Protein AF-A0AAE8ZX06-F1 (afdb_monomer_lite)

Organism: Caenorhabditis briggsae (NCBI:txid6238)

Structure (mmCIF, N/CA/C/O backbone):
data_AF-A0AAE8ZX06-F1
#
_entry.id   AF-A0AAE8ZX06-F1
#
loop_
_atom_site.group_PDB
_atom_site.id
_atom_site.type_symbol
_atom_site.label_atom_id
_atom_site.label_alt_id
_atom_site.label_comp_id
_atom_site.label_asym_id
_atom_site.label_entity_id
_atom_site.label_seq_id
_atom_site.pdbx_PDB_ins_code
_atom_site.Cartn_x
_atom_site.Cartn_y
_atom_site.Cartn_z
_atom_site.occupancy
_atom_site.B_iso_or_equiv
_atom_site.auth_seq_id
_atom_site.auth_comp_id
_atom_site.auth_asym_id
_atom_site.auth_atom_id
_atom_site.pdbx_PDB_model_num
ATOM 1 N N . MET A 1 1 ? -12.522 -28.640 5.180 1.00 50.16 1 MET A N 1
ATOM 2 C CA . MET A 1 1 ? -13.120 -27.436 4.571 1.00 50.16 1 MET A CA 1
ATOM 3 C C . MET A 1 1 ? -12.715 -26.267 5.453 1.00 50.16 1 MET A C 1
ATOM 5 O O . MET A 1 1 ? -12.864 -26.401 6.661 1.00 50.16 1 MET A O 1
ATOM 9 N N . ILE A 1 2 ? -12.097 -25.225 4.899 1.00 59.66 2 ILE A N 1
ATOM 10 C CA . ILE A 1 2 ? -11.660 -24.042 5.661 1.00 59.66 2 ILE A CA 1
ATOM 11 C C . ILE A 1 2 ? -12.839 -23.068 5.715 1.00 59.66 2 ILE A C 1
ATOM 13 O O . ILE A 1 2 ? -13.474 -22.847 4.685 1.00 59.66 2 ILE A O 1
ATOM 17 N N . ASP A 1 3 ? -13.146 -22.517 6.891 1.00 67.19 3 ASP A N 1
ATOM 18 C CA . ASP A 1 3 ? -14.087 -21.400 6.998 1.00 67.19 3 ASP A CA 1
ATOM 19 C C . ASP A 1 3 ? -13.376 -20.118 6.571 1.00 67.19 3 ASP A C 1
ATOM 21 O O . ASP A 1 3 ? -12.531 -19.576 7.285 1.00 67.19 3 ASP A O 1
ATOM 25 N N . VAL A 1 4 ? -13.711 -19.659 5.373 1.00 59.38 4 VAL A N 1
ATOM 26 C CA . VAL A 1 4 ? -13.120 -18.478 4.744 1.00 59.38 4 VAL A CA 1
ATOM 27 C C . VAL A 1 4 ? -13.353 -17.192 5.550 1.00 59.38 4 VAL A C 1
ATOM 29 O O . VAL A 1 4 ? -12.546 -16.278 5.445 1.00 59.38 4 VAL A O 1
ATOM 32 N N . ASN A 1 5 ? -14.363 -17.143 6.430 1.00 64.00 5 ASN A N 1
ATOM 33 C CA . ASN A 1 5 ? -14.626 -15.985 7.299 1.00 64.00 5 ASN A CA 1
ATOM 34 C C . ASN A 1 5 ? -13.604 -15.837 8.438 1.00 64.00 5 ASN A C 1
ATOM 36 O O . ASN A 1 5 ? -13.564 -14.813 9.116 1.00 64.00 5 ASN A O 1
ATOM 40 N N . THR A 1 6 ? -12.787 -16.866 8.678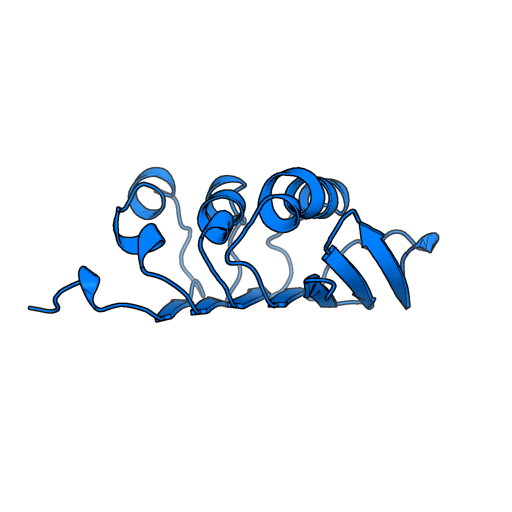 1.00 67.19 6 THR A N 1
ATOM 41 C CA . THR A 1 6 ? -11.720 -16.833 9.692 1.00 67.19 6 THR A CA 1
ATOM 42 C C . THR A 1 6 ? -10.387 -16.343 9.132 1.00 67.19 6 THR A C 1
ATOM 44 O O . THR A 1 6 ? -9.422 -16.184 9.881 1.00 67.19 6 THR A O 1
ATOM 47 N N . ILE A 1 7 ? -10.315 -16.094 7.821 1.00 73.56 7 ILE A N 1
ATOM 48 C CA . ILE A 1 7 ? -9.094 -15.648 7.160 1.00 73.56 7 ILE A CA 1
ATOM 49 C C . ILE A 1 7 ? -8.921 -14.151 7.420 1.00 73.56 7 ILE A C 1
ATOM 51 O O . ILE A 1 7 ? -9.625 -13.309 6.865 1.00 73.56 7 ILE A O 1
ATOM 55 N N . THR A 1 8 ? -7.956 -13.828 8.277 1.00 81.25 8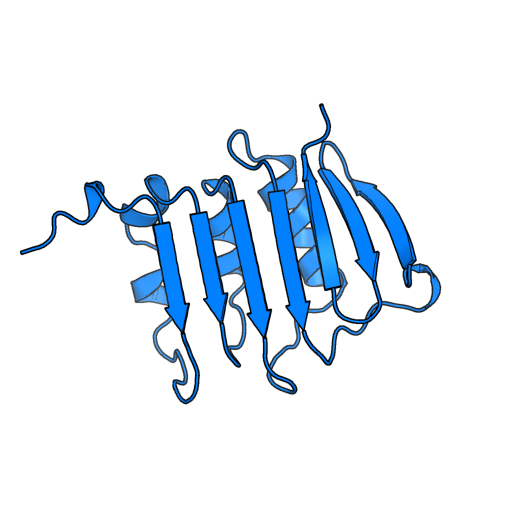 THR A N 1
ATOM 56 C CA . THR A 1 8 ? -7.544 -12.450 8.584 1.00 81.25 8 THR A CA 1
ATOM 57 C C . THR A 1 8 ? -6.269 -12.039 7.854 1.00 81.25 8 THR A C 1
ATOM 59 O O . THR A 1 8 ? -5.944 -10.854 7.808 1.00 81.25 8 THR A O 1
ATOM 62 N N . SER A 1 9 ? -5.549 -13.000 7.270 1.00 84.62 9 SER A N 1
ATOM 63 C CA . SER A 1 9 ? -4.332 -12.764 6.499 1.00 84.62 9 SER A CA 1
ATOM 64 C C . SER A 1 9 ? -4.408 -13.472 5.154 1.00 84.62 9 SER A C 1
ATOM 66 O O . SER A 1 9 ? -4.696 -14.669 5.097 1.00 84.62 9 SER A O 1
ATOM 68 N N . LEU A 1 10 ? -4.143 -12.730 4.080 1.00 84.44 10 LEU A N 1
ATOM 69 C CA . LEU A 1 10 ? -4.163 -13.221 2.709 1.00 84.44 10 LEU A CA 1
ATOM 70 C C . LEU A 1 10 ? -2.805 -12.965 2.060 1.00 84.44 10 LEU A C 1
ATOM 72 O O . LEU A 1 10 ? -2.333 -11.832 2.016 1.00 84.44 10 LEU A O 1
ATOM 76 N N . ARG A 1 11 ? -2.185 -14.024 1.535 1.00 85.44 11 ARG A N 1
ATOM 77 C CA . ARG A 1 11 ? -0.955 -13.941 0.745 1.00 85.44 11 ARG A CA 1
ATOM 78 C C . ARG A 1 11 ? -1.193 -14.550 -0.625 1.00 85.44 11 ARG A C 1
ATOM 80 O O . ARG A 1 11 ? -1.543 -15.724 -0.712 1.00 85.44 11 ARG A O 1
ATOM 87 N N . ILE A 1 12 ? -0.936 -13.773 -1.667 1.00 79.75 12 ILE A N 1
ATOM 88 C CA . ILE A 1 12 ? -1.034 -14.200 -3.058 1.00 79.75 12 ILE A CA 1
ATOM 89 C C . ILE A 1 12 ? 0.378 -14.174 -3.652 1.00 79.75 12 ILE A C 1
ATOM 91 O O . ILE A 1 12 ? 1.076 -13.167 -3.547 1.00 79.75 12 ILE A O 1
ATOM 95 N N . ASN A 1 13 ? 0.812 -15.307 -4.209 1.00 79.31 13 ASN A N 1
ATOM 96 C CA . ASN A 1 13 ? 2.019 -15.391 -5.027 1.00 79.31 13 ASN A CA 1
ATOM 97 C C . ASN A 1 13 ? 1.583 -15.621 -6.476 1.00 79.31 13 ASN A C 1
ATOM 99 O O . ASN A 1 13 ? 0.834 -16.561 -6.748 1.00 79.31 13 ASN A O 1
ATOM 103 N N . CYS A 1 14 ? 2.057 -14.762 -7.366 1.00 73.56 14 CYS A N 1
ATOM 104 C CA . CYS A 1 14 ? 1.679 -14.730 -8.763 1.00 73.56 14 CYS A CA 1
ATOM 105 C C . CYS A 1 14 ? 2.836 -15.047 -9.720 1.00 73.56 14 CYS A C 1
ATOM 107 O O . CYS A 1 14 ? 2.704 -14.854 -10.928 1.00 73.56 14 CYS A O 1
ATOM 109 N N . ASP A 1 15 ? 3.956 -15.556 -9.206 1.00 70.00 15 ASP A N 1
ATOM 110 C CA . ASP A 1 15 ? 5.081 -16.027 -10.008 1.00 70.00 15 ASP A CA 1
ATOM 111 C C . ASP A 1 15 ? 4.598 -17.063 -11.041 1.00 70.00 15 ASP A C 1
ATOM 113 O O . ASP A 1 15 ? 4.215 -18.186 -10.704 1.00 70.00 15 ASP A O 1
ATOM 117 N N . GLY A 1 16 ? 4.600 -16.679 -12.323 1.00 57.59 16 GLY A N 1
ATOM 118 C CA . GLY A 1 16 ? 4.203 -17.543 -13.440 1.00 57.59 16 GLY A CA 1
ATOM 119 C C . GLY A 1 16 ? 2.696 -17.641 -13.719 1.00 57.59 16 GLY A C 1
ATOM 120 O O . GLY A 1 16 ? 2.304 -18.476 -14.536 1.00 57.59 16 GLY A O 1
ATOM 121 N N . ALA A 1 17 ? 1.856 -16.811 -13.090 1.00 57.28 17 ALA A N 1
ATOM 122 C CA . ALA A 1 17 ? 0.414 -16.778 -13.330 1.00 57.28 17 ALA A CA 1
ATOM 123 C C . ALA A 1 17 ? -0.026 -15.434 -13.931 1.00 57.28 17 ALA A C 1
ATOM 125 O O . ALA A 1 17 ? 0.091 -14.390 -13.296 1.00 57.28 17 ALA A O 1
ATOM 126 N N . HIS A 1 18 ? -0.601 -15.466 -15.135 1.00 54.91 18 HIS A N 1
ATOM 127 C CA . HIS A 1 18 ? -1.398 -14.346 -15.629 1.00 54.91 18 HIS A CA 1
ATOM 128 C C . HIS A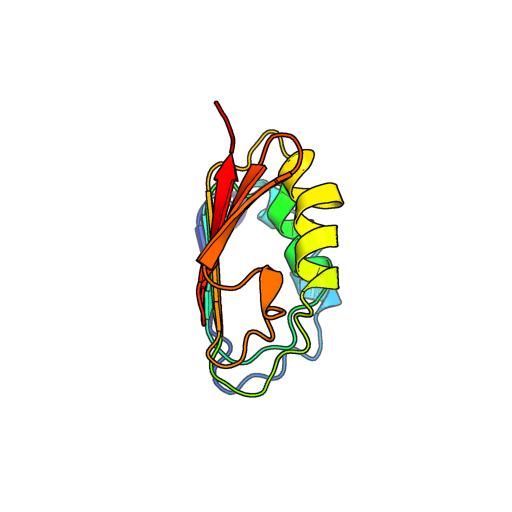 1 18 ? -2.768 -14.409 -14.943 1.00 54.91 18 HIS A C 1
ATOM 130 O O . HIS A 1 18 ? -3.547 -15.329 -15.207 1.00 54.91 18 HIS A O 1
ATOM 136 N N . LEU A 1 19 ? -3.053 -13.476 -14.031 1.00 55.31 19 LEU A N 1
ATOM 137 C CA . LEU A 1 19 ? -4.386 -13.320 -13.444 1.00 55.31 19 LEU A CA 1
ATOM 138 C C . LEU A 1 19 ? -5.331 -12.772 -14.526 1.00 55.31 19 LEU A C 1
ATOM 140 O O . LEU A 1 19 ? -5.598 -11.587 -14.580 1.00 55.31 19 LEU A O 1
ATOM 144 N N . HIS A 1 20 ? -5.797 -13.621 -15.441 1.00 49.88 20 HIS A N 1
ATOM 145 C CA . HIS A 1 20 ? -6.696 -13.199 -16.522 1.00 49.88 20 HIS A CA 1
ATOM 146 C C . HIS A 1 20 ? -8.168 -13.057 -16.086 1.00 49.88 20 HIS A C 1
ATOM 148 O O . HIS A 1 20 ? -8.957 -12.500 -16.840 1.00 49.88 20 HIS A O 1
ATOM 154 N N . ASP A 1 21 ? -8.529 -13.517 -14.880 1.00 50.91 21 ASP A N 1
ATOM 155 C CA . ASP A 1 21 ? -9.894 -13.471 -14.330 1.00 50.91 21 ASP A CA 1
ATOM 156 C C . ASP A 1 21 ? -9.933 -12.671 -13.010 1.00 50.91 21 ASP A C 1
ATOM 158 O O . ASP A 1 21 ? -10.190 -13.200 -11.926 1.00 50.91 21 ASP A O 1
ATOM 162 N N . GLU A 1 22 ? -9.630 -11.376 -13.094 1.00 52.34 22 GLU A N 1
ATOM 163 C CA . GLU A 1 22 ? -9.522 -10.460 -11.947 1.00 52.34 22 GLU A CA 1
ATOM 164 C C . GLU A 1 22 ? -10.872 -10.184 -11.265 1.00 52.34 22 GLU A C 1
ATOM 166 O O . GLU A 1 22 ? -10.939 -10.075 -10.041 1.00 52.34 22 GLU A O 1
ATOM 171 N N . GLU A 1 23 ? -11.973 -10.151 -12.025 1.00 49.97 23 GLU A N 1
ATOM 172 C CA . GLU A 1 23 ? -13.308 -9.820 -11.500 1.00 49.97 23 GLU A CA 1
ATOM 173 C C . GLU A 1 23 ? -13.813 -10.830 -10.451 1.00 49.97 23 GLU A C 1
ATOM 175 O O . GLU A 1 23 ? -14.535 -10.464 -9.526 1.00 49.97 23 GLU A O 1
ATOM 180 N N . GLN A 1 24 ? -13.406 -12.103 -10.532 1.00 51.78 24 GLN A N 1
ATOM 181 C CA . GLN A 1 24 ? -13.889 -13.136 -9.604 1.00 51.78 24 GLN A CA 1
ATOM 182 C C . GLN A 1 24 ? -13.191 -13.107 -8.241 1.00 51.78 24 GLN A C 1
ATOM 184 O O . GLN A 1 24 ? -13.724 -13.643 -7.268 1.00 51.78 24 GLN A O 1
ATOM 189 N N . PHE A 1 25 ? -12.000 -12.510 -8.157 1.00 57.38 25 PHE A N 1
ATOM 190 C CA . PHE A 1 25 ? -11.197 -12.527 -6.935 1.00 57.38 25 PHE A CA 1
ATOM 191 C C . PHE A 1 25 ? -11.493 -11.340 -6.010 1.00 57.38 25 PHE A C 1
ATOM 193 O O . PHE A 1 25 ? -11.147 -11.389 -4.830 1.00 57.38 25 PHE A O 1
ATOM 200 N N . LEU A 1 26 ? -12.114 -10.277 -6.528 1.00 56.75 26 LEU A N 1
ATOM 201 C CA . LEU A 1 26 ? -12.138 -8.954 -5.889 1.00 56.75 26 LEU A CA 1
ATOM 202 C C . LEU A 1 26 ? -13.481 -8.607 -5.234 1.00 56.75 26 LEU A C 1
ATOM 204 O O . LEU A 1 26 ? -13.485 -7.916 -4.220 1.00 56.75 26 LEU A O 1
ATOM 208 N N . ASP A 1 27 ? -14.585 -9.197 -5.697 1.00 58.78 27 ASP A N 1
ATOM 209 C CA . ASP A 1 27 ? -15.921 -9.041 -5.094 1.00 58.78 27 ASP A CA 1
ATOM 210 C C . ASP A 1 27 ? -16.265 -10.156 -4.088 1.00 58.78 27 ASP A C 1
ATOM 212 O O . ASP A 1 27 ? -17.426 -10.501 -3.850 1.00 58.78 27 ASP A O 1
ATOM 216 N N . LEU A 1 28 ? -15.243 -10.759 -3.480 1.00 66.62 28 LEU A N 1
ATOM 217 C CA . LEU A 1 28 ? -15.446 -11.781 -2.463 1.00 66.62 28 LEU A CA 1
ATOM 218 C C . LEU A 1 28 ? -15.696 -11.117 -1.098 1.00 66.62 28 LEU A C 1
ATOM 220 O O . LEU A 1 28 ? -14.850 -10.345 -0.643 1.00 66.62 28 LEU A O 1
ATOM 224 N N . PRO A 1 29 ? -16.773 -11.484 -0.369 1.00 67.06 29 PRO A N 1
ATOM 225 C CA . PRO A 1 29 ? -17.053 -10.976 0.985 1.00 67.06 29 PRO A CA 1
ATOM 226 C C . PRO A 1 29 ? -15.887 -11.149 1.972 1.00 67.06 29 PRO A C 1
ATOM 228 O O . PRO A 1 29 ? -15.804 -10.489 2.999 1.00 67.06 29 PRO A O 1
ATOM 231 N N . GLN A 1 30 ? -14.962 -12.047 1.649 1.00 71.00 30 GLN A N 1
ATOM 232 C CA . GLN A 1 30 ? -13.777 -12.380 2.431 1.00 71.00 30 GLN A CA 1
ATOM 233 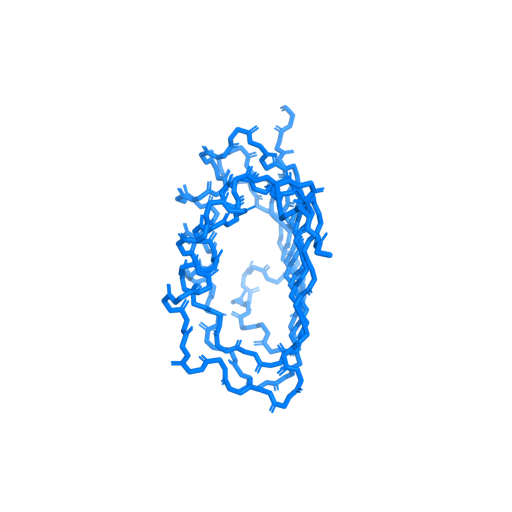C C . GLN A 1 30 ? -12.791 -11.207 2.531 1.00 71.00 30 GLN A C 1
ATOM 235 O O . GLN A 1 30 ? -12.057 -11.118 3.509 1.00 71.00 30 GLN A O 1
ATOM 240 N N . TRP A 1 31 ? -12.798 -10.267 1.579 1.00 72.88 31 TRP A N 1
ATOM 241 C CA . TRP A 1 31 ? -11.993 -9.045 1.678 1.00 72.88 31 TRP A CA 1
ATOM 242 C C . TRP A 1 31 ? -12.392 -8.157 2.859 1.00 72.88 31 TRP A C 1
ATOM 244 O O . TRP A 1 31 ? -11.563 -7.402 3.360 1.00 72.88 31 TRP A O 1
ATOM 254 N N . GLU A 1 32 ? -13.627 -8.272 3.360 1.00 73.31 32 GLU A N 1
ATOM 255 C CA . GLU A 1 32 ? -14.067 -7.536 4.549 1.00 73.31 32 GLU A CA 1
ATOM 256 C C . GLU A 1 32 ? -13.367 -8.011 5.833 1.00 73.31 32 GLU A C 1
ATOM 258 O O . GLU A 1 32 ? -13.239 -7.237 6.787 1.00 73.31 32 GLU A O 1
ATOM 263 N N . SER A 1 33 ? -12.900 -9.266 5.875 1.00 76.25 33 SER A N 1
ATOM 264 C CA . SER A 1 33 ? -12.234 -9.842 7.049 1.00 76.25 33 SER A CA 1
ATOM 265 C C . SER A 1 33 ? -10.709 -9.768 6.996 1.00 76.25 33 SER A C 1
ATOM 267 O O . SER A 1 33 ? -10.064 -9.900 8.042 1.00 76.25 33 SER A O 1
ATOM 269 N N . VAL A 1 34 ? -10.115 -9.550 5.818 1.00 83.50 34 VAL A N 1
ATOM 270 C CA . VAL A 1 34 ? -8.657 -9.469 5.658 1.00 83.50 34 VAL A CA 1
ATOM 271 C C . VAL A 1 34 ? -8.120 -8.207 6.333 1.00 83.50 34 VAL A C 1
ATOM 273 O O . VAL A 1 34 ? -8.553 -7.089 6.065 1.00 83.50 34 VAL A O 1
ATOM 276 N N . ARG A 1 35 ? -7.136 -8.391 7.215 1.00 86.06 35 ARG A N 1
ATOM 277 C CA . ARG A 1 35 ? -6.441 -7.320 7.942 1.00 86.06 35 ARG A CA 1
ATOM 278 C C . ARG A 1 35 ? -4.968 -7.201 7.568 1.00 86.06 35 ARG A C 1
ATOM 280 O O . ARG A 1 35 ? -4.443 -6.098 7.658 1.00 86.06 35 ARG A O 1
ATOM 287 N N . ASP A 1 36 ? -4.332 -8.294 7.146 1.00 87.94 36 ASP A N 1
ATOM 288 C CA . ASP A 1 36 ? -2.957 -8.328 6.621 1.00 87.94 36 ASP A CA 1
ATOM 289 C C . ASP A 1 36 ? -2.966 -8.911 5.201 1.00 87.94 36 ASP A C 1
ATOM 291 O O . ASP A 1 36 ? -3.312 -10.079 5.006 1.00 87.94 36 ASP A O 1
ATOM 295 N N . PHE A 1 37 ? -2.605 -8.099 4.213 1.00 88.62 37 PHE A N 1
ATOM 296 C CA . PHE A 1 37 ? -2.561 -8.486 2.808 1.00 88.62 37 PHE A CA 1
ATOM 297 C C . PHE A 1 37 ? -1.133 -8.500 2.266 1.00 88.62 37 PHE A C 1
ATOM 299 O O . PHE A 1 37 ? -0.366 -7.556 2.459 1.00 88.62 37 PHE A O 1
ATOM 306 N N . ARG A 1 38 ? -0.780 -9.546 1.514 1.00 88.19 38 ARG A N 1
ATOM 307 C CA . ARG A 1 38 ? 0.503 -9.633 0.813 1.00 88.19 38 ARG A CA 1
ATOM 308 C C . ARG A 1 38 ? 0.332 -10.080 -0.627 1.00 88.19 38 ARG A C 1
ATOM 310 O O . ARG A 1 38 ? -0.242 -11.140 -0.868 1.00 88.19 38 ARG A O 1
ATOM 317 N N . LEU A 1 39 ? 0.914 -9.331 -1.554 1.00 84.12 39 LEU A N 1
ATOM 318 C CA . LEU A 1 39 ? 1.017 -9.698 -2.964 1.00 84.12 39 LEU A CA 1
ATOM 319 C C . LEU A 1 39 ? 2.491 -9.818 -3.341 1.00 84.12 39 LEU A C 1
ATOM 321 O O . LEU A 1 39 ? 3.268 -8.935 -2.994 1.00 84.12 39 LEU A O 1
ATOM 325 N N . ILE A 1 40 ? 2.864 -10.914 -3.999 1.00 83.75 40 ILE A N 1
ATOM 326 C CA . ILE A 1 40 ? 4.237 -11.187 -4.435 1.00 83.75 40 ILE A CA 1
ATOM 327 C C . ILE A 1 40 ? 4.221 -11.647 -5.893 1.00 83.75 40 ILE A C 1
ATOM 329 O O . ILE A 1 40 ? 3.397 -12.495 -6.248 1.00 83.75 40 ILE A O 1
ATOM 333 N N . GLY A 1 41 ? 5.140 -11.125 -6.701 1.00 73.81 41 GLY A N 1
ATOM 334 C CA . GLY A 1 41 ? 5.364 -11.545 -8.086 1.00 73.81 41 GLY A CA 1
ATOM 335 C C . GLY A 1 41 ? 4.824 -10.554 -9.121 1.00 73.81 41 GLY A C 1
ATOM 336 O O . GLY A 1 41 ? 4.192 -9.548 -8.790 1.00 73.81 41 GLY A O 1
ATOM 337 N N . GLY A 1 42 ? 5.108 -10.824 -10.397 1.00 67.94 42 GLY A N 1
ATOM 338 C CA . GLY A 1 42 ? 4.811 -9.913 -11.508 1.00 67.94 42 GLY A CA 1
ATOM 339 C C . GLY A 1 42 ? 3.359 -9.980 -11.984 1.00 67.94 42 GLY A C 1
ATOM 340 O O . GLY A 1 42 ? 3.046 -10.763 -12.880 1.00 67.94 42 GLY A O 1
ATOM 341 N N . VAL A 1 43 ? 2.493 -9.119 -11.449 1.00 62.50 43 VAL A N 1
ATOM 342 C CA . VAL A 1 43 ? 1.088 -8.971 -11.882 1.00 62.50 43 VAL A CA 1
ATOM 343 C C . VAL A 1 43 ? 0.794 -7.524 -12.221 1.00 62.50 43 VAL A C 1
ATOM 345 O O . VAL A 1 43 ? 1.152 -6.635 -11.451 1.00 62.50 43 VAL A O 1
ATOM 348 N N . GLU A 1 44 ? 0.076 -7.295 -13.315 1.00 60.38 44 GLU A N 1
ATOM 349 C CA . GLU A 1 44 ? -0.591 -6.019 -13.555 1.00 60.38 44 GLU A CA 1
ATOM 350 C C . GLU A 1 44 ? -1.580 -5.761 -12.413 1.00 60.38 44 GLU A C 1
ATOM 352 O O . GLU A 1 44 ? -2.543 -6.496 -12.231 1.00 60.38 44 GLU A O 1
ATOM 357 N N . LEU A 1 45 ? -1.280 -4.799 -11.544 1.00 62.28 45 LEU A N 1
ATOM 358 C CA . LEU A 1 45 ? -2.025 -4.641 -10.301 1.00 62.28 45 LEU A CA 1
ATOM 359 C C . LEU A 1 45 ? -3.314 -3.876 -10.609 1.00 62.28 45 LEU A C 1
ATOM 361 O O . LEU A 1 45 ? -3.239 -2.677 -10.876 1.00 62.28 45 LEU A O 1
ATOM 365 N N . PRO A 1 46 ? -4.488 -4.525 -10.580 1.00 61.72 46 PRO A N 1
ATOM 366 C CA . PRO A 1 46 ? -5.714 -3.883 -11.017 1.00 61.72 46 PRO A CA 1
ATOM 367 C C . PRO A 1 46 ? -6.080 -2.800 -10.009 1.00 61.72 46 PRO A C 1
ATOM 369 O O . PRO A 1 46 ? -5.981 -3.026 -8.796 1.00 61.72 46 PRO A O 1
ATOM 372 N N . ASP A 1 47 ? -6.601 -1.664 -10.477 1.00 64.31 47 ASP A N 1
ATOM 373 C CA . ASP A 1 47 ? -7.160 -0.609 -9.613 1.00 64.31 47 ASP A CA 1
ATOM 374 C C . ASP A 1 47 ? -8.164 -1.181 -8.590 1.00 64.31 47 ASP A C 1
ATOM 376 O O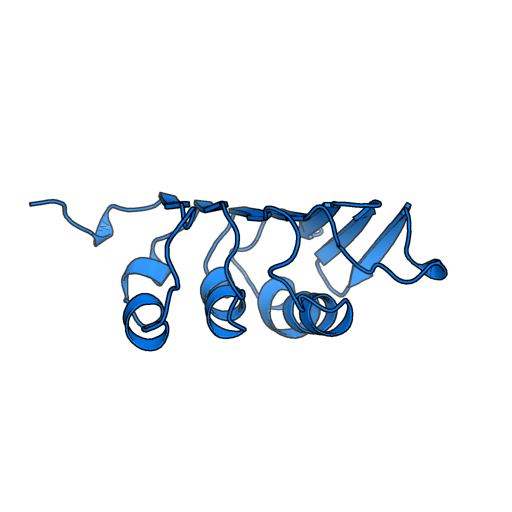 . ASP A 1 47 ? -8.330 -0.682 -7.476 1.00 64.31 47 ASP A O 1
ATOM 380 N N . HIS A 1 48 ? -8.811 -2.290 -8.945 1.00 63.41 48 HIS A N 1
ATOM 381 C CA . HIS A 1 48 ? -9.720 -3.046 -8.097 1.00 63.41 48 HIS A CA 1
ATOM 382 C C . HIS A 1 48 ? -9.040 -3.724 -6.886 1.00 63.41 48 HIS A C 1
ATOM 384 O O . HIS A 1 48 ? -9.636 -3.723 -5.808 1.00 63.41 48 HIS A O 1
ATOM 390 N N . ILE A 1 49 ? -7.796 -4.227 -6.995 1.00 72.00 49 ILE A N 1
ATOM 391 C CA . ILE A 1 49 ? -7.030 -4.718 -5.826 1.00 72.00 49 ILE A CA 1
ATOM 392 C C . ILE A 1 49 ? -6.750 -3.555 -4.881 1.00 72.00 49 ILE A C 1
ATOM 394 O O . ILE A 1 49 ? -6.984 -3.678 -3.681 1.00 72.00 49 ILE A O 1
ATOM 398 N N . LEU A 1 50 ? -6.300 -2.416 -5.413 1.00 75.88 50 LEU A N 1
ATOM 399 C CA . LEU A 1 50 ? -6.046 -1.221 -4.607 1.00 75.88 50 LEU A CA 1
ATOM 400 C C . LEU A 1 50 ? -7.318 -0.772 -3.876 1.00 75.88 50 LEU A C 1
ATOM 402 O O . LEU A 1 50 ? -7.279 -0.501 -2.678 1.00 75.88 50 LEU A O 1
ATOM 406 N N . ASN A 1 51 ? -8.474 -0.792 -4.540 1.00 71.69 51 ASN A N 1
ATOM 407 C CA . ASN A 1 51 ? -9.757 -0.497 -3.899 1.00 71.69 51 ASN A CA 1
ATOM 408 C C . ASN A 1 51 ? -10.122 -1.490 -2.780 1.00 71.69 51 ASN A C 1
ATOM 410 O O . ASN A 1 51 ? -10.616 -1.066 -1.730 1.00 71.69 51 ASN A O 1
ATOM 414 N N . ALA A 1 52 ? -9.850 -2.787 -2.956 1.00 74.75 52 ALA A N 1
ATOM 415 C CA . ALA A 1 52 ? -10.103 -3.809 -1.937 1.00 74.75 52 ALA A CA 1
ATOM 416 C C . ALA A 1 52 ? -9.269 -3.591 -0.657 1.00 74.75 52 ALA A C 1
ATOM 418 O O . ALA A 1 52 ? -9.713 -3.928 0.445 1.00 74.75 52 ALA A O 1
ATOM 419 N N . LEU A 1 53 ? -8.108 -2.928 -0.764 1.00 82.88 53 LEU A N 1
ATOM 420 C CA . LEU A 1 53 ? -7.269 -2.577 0.388 1.00 82.88 53 LEU A CA 1
ATOM 421 C C . LEU A 1 53 ? -7.903 -1.550 1.332 1.00 82.88 53 LEU A C 1
ATOM 423 O O . LEU A 1 53 ? -7.401 -1.374 2.440 1.00 82.88 53 LEU A O 1
ATOM 427 N N . ARG A 1 54 ? -9.031 -0.915 0.975 1.00 81.56 54 ARG A N 1
ATOM 428 C CA . ARG A 1 54 ? -9.753 0.008 1.872 1.00 81.56 54 ARG A CA 1
ATOM 429 C C . ARG A 1 54 ? -10.017 -0.592 3.254 1.00 81.56 54 ARG A C 1
ATOM 431 O O . ARG A 1 54 ? -9.983 0.132 4.246 1.00 81.56 54 ARG A O 1
ATOM 438 N N . ASN A 1 55 ? -10.322 -1.885 3.326 1.00 81.50 55 ASN A N 1
ATOM 439 C CA . ASN A 1 55 ? -10.691 -2.555 4.577 1.00 81.50 55 ASN A CA 1
ATOM 440 C C . ASN A 1 55 ? -9.506 -3.216 5.298 1.00 81.50 55 ASN A C 1
ATOM 442 O O . ASN A 1 55 ? -9.661 -3.696 6.426 1.00 81.50 55 ASN A O 1
ATOM 446 N N . VAL A 1 56 ? -8.331 -3.194 4.674 1.00 87.00 56 VAL A N 1
ATOM 447 C CA . VAL A 1 56 ? -7.113 -3.837 5.154 1.00 87.00 56 VAL A CA 1
ATOM 448 C C . VAL A 1 56 ? -6.332 -2.872 6.048 1.00 87.00 56 VAL A C 1
ATOM 450 O O . VAL A 1 56 ? -6.169 -1.698 5.721 1.00 87.00 56 VAL A O 1
ATOM 453 N N . SER A 1 57 ? -5.827 -3.368 7.180 1.00 91.44 57 SER A N 1
ATOM 454 C CA . SER A 1 57 ? -5.009 -2.569 8.104 1.00 91.44 57 SER A CA 1
ATOM 455 C C . SER A 1 57 ? -3.545 -2.520 7.687 1.00 91.44 57 SER A C 1
ATOM 457 O O . SER A 1 57 ? -2.914 -1.465 7.752 1.00 91.44 57 SER A O 1
ATOM 459 N N . PHE A 1 58 ? -3.021 -3.654 7.224 1.00 93.44 58 PHE A N 1
ATOM 460 C CA . PHE A 1 58 ? -1.632 -3.824 6.824 1.00 93.44 58 PHE A CA 1
ATOM 461 C C . PHE A 1 58 ? -1.545 -4.410 5.423 1.00 93.44 58 PHE A C 1
ATOM 463 O O . PHE A 1 58 ? -2.147 -5.450 5.164 1.00 93.44 58 PHE A O 1
ATOM 470 N N . PHE A 1 59 ? -0.768 -3.801 4.530 1.00 92.44 59 PHE A N 1
ATOM 471 C CA . PHE A 1 59 ? -0.483 -4.419 3.236 1.00 92.44 59 PHE A CA 1
ATOM 472 C C . PHE A 1 59 ? 0.988 -4.336 2.836 1.00 92.44 59 PHE A C 1
ATOM 474 O O . PHE A 1 59 ? 1.686 -3.371 3.149 1.00 92.44 59 PHE A O 1
ATOM 481 N N . ASN A 1 60 ? 1.448 -5.352 2.109 1.00 91.50 60 ASN A N 1
ATOM 482 C CA . ASN A 1 60 ? 2.752 -5.369 1.461 1.00 91.50 60 ASN A CA 1
ATOM 483 C C . ASN A 1 60 ? 2.629 -5.910 0.032 1.00 91.50 60 ASN A C 1
ATOM 485 O O . ASN A 1 60 ? 2.200 -7.045 -0.171 1.00 91.50 60 ASN A O 1
ATOM 489 N N . ILE A 1 61 ? 3.011 -5.100 -0.944 1.00 88.12 61 ILE A N 1
ATOM 490 C CA . ILE A 1 61 ? 3.026 -5.456 -2.359 1.00 88.12 61 ILE A CA 1
ATOM 491 C C . ILE A 1 61 ? 4.486 -5.499 -2.797 1.00 88.12 61 ILE A C 1
ATOM 493 O O . ILE A 1 61 ? 5.163 -4.476 -2.757 1.00 88.12 61 ILE A O 1
ATOM 497 N N . ASP A 1 62 ? 4.954 -6.673 -3.200 1.00 86.69 62 ASP A N 1
ATOM 498 C CA . ASP A 1 62 ? 6.317 -6.921 -3.659 1.00 86.69 62 ASP A CA 1
ATOM 499 C C . ASP A 1 62 ? 6.280 -7.422 -5.103 1.00 86.69 62 ASP A C 1
ATOM 501 O O . ASP A 1 62 ? 5.675 -8.453 -5.398 1.00 86.69 62 ASP A O 1
ATOM 505 N N . GLN A 1 63 ? 6.869 -6.664 -6.018 1.00 78.38 63 GLN A N 1
ATOM 506 C CA . GLN A 1 63 ? 6.801 -6.948 -7.442 1.00 78.38 63 GLN A CA 1
ATOM 507 C C . GLN A 1 63 ? 8.172 -7.124 -8.066 1.00 78.38 63 GLN A C 1
ATOM 509 O O . GLN A 1 63 ? 9.042 -6.254 -7.971 1.00 78.38 63 GLN A O 1
ATOM 514 N N . ASP A 1 64 ? 8.300 -8.231 -8.793 1.00 69.94 64 ASP A N 1
ATOM 515 C CA . ASP A 1 64 ? 9.450 -8.508 -9.634 1.00 69.94 64 ASP A CA 1
ATOM 516 C C . ASP A 1 64 ? 9.345 -7.730 -10.953 1.00 69.94 64 ASP A C 1
ATOM 518 O O . ASP A 1 64 ? 8.258 -7.526 -11.499 1.00 69.94 64 ASP A O 1
AT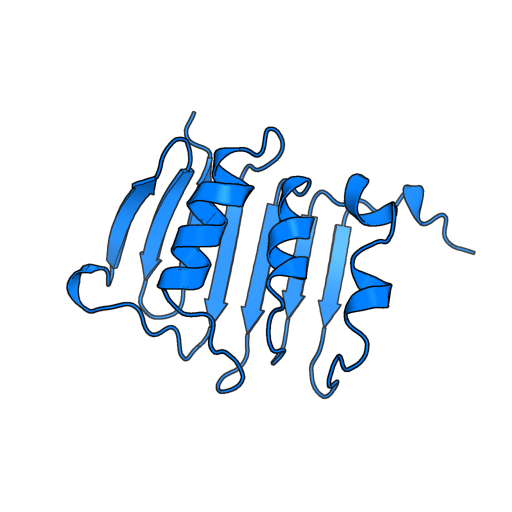OM 522 N N . ASN A 1 65 ? 10.499 -7.249 -11.420 1.00 60.19 65 ASN A N 1
ATOM 523 C CA . ASN A 1 65 ? 10.647 -6.282 -12.509 1.00 60.19 65 ASN A CA 1
ATOM 524 C C . ASN A 1 65 ? 9.821 -6.576 -13.776 1.00 60.19 65 ASN A C 1
ATOM 526 O O . ASN A 1 65 ? 9.647 -7.722 -14.177 1.00 60.19 65 ASN A O 1
ATOM 530 N N . ASP A 1 66 ? 9.451 -5.476 -14.444 1.00 55.41 66 ASP A N 1
ATOM 531 C CA . ASP A 1 66 ? 8.907 -5.352 -15.811 1.00 55.41 66 ASP A CA 1
ATOM 532 C C . ASP A 1 66 ? 7.390 -5.506 -16.026 1.00 55.41 66 ASP A C 1
ATOM 534 O O . ASP A 1 66 ? 6.936 -5.286 -17.146 1.00 55.41 66 ASP A O 1
ATOM 538 N N . ASN A 1 67 ? 6.582 -5.764 -14.991 1.00 52.91 67 ASN A N 1
ATOM 539 C CA . ASN A 1 67 ? 5.134 -5.997 -15.169 1.00 52.91 67 ASN A CA 1
ATOM 540 C C . ASN A 1 67 ? 4.195 -4.860 -14.725 1.00 52.91 67 ASN A C 1
ATOM 542 O O . ASN A 1 67 ? 2.987 -5.077 -14.646 1.00 52.91 67 ASN A O 1
ATOM 546 N N . MET A 1 68 ? 4.700 -3.656 -14.441 1.00 54.91 68 MET A N 1
ATOM 547 C CA . MET A 1 68 ? 3.877 -2.625 -13.804 1.00 54.91 68 MET A CA 1
ATOM 548 C C . MET A 1 68 ? 3.941 -1.252 -14.471 1.00 54.91 68 MET A C 1
ATOM 550 O O . MET A 1 68 ? 4.928 -0.534 -14.346 1.00 54.91 68 MET A O 1
ATOM 554 N N . GLU A 1 69 ? 2.807 -0.830 -15.026 1.00 55.59 69 GLU A N 1
ATOM 555 C CA . GLU A 1 69 ? 2.399 0.577 -15.055 1.00 55.59 69 GLU A CA 1
ATOM 556 C C . GLU A 1 69 ? 1.721 0.963 -13.717 1.00 55.59 69 GLU A C 1
ATOM 558 O O . GLU A 1 69 ? 0.676 1.611 -13.714 1.00 55.59 69 GLU A O 1
ATOM 563 N N . ILE A 1 70 ? 2.278 0.616 -12.538 1.00 65.25 70 ILE A N 1
ATOM 564 C CA . ILE A 1 70 ? 1.936 1.431 -11.357 1.00 65.25 70 ILE A CA 1
ATOM 565 C C . ILE A 1 70 ? 2.637 2.762 -11.567 1.00 65.25 70 ILE A C 1
ATOM 567 O O . ILE A 1 70 ? 3.816 2.957 -11.268 1.00 65.25 70 ILE A O 1
ATOM 571 N N . THR A 1 71 ? 1.873 3.680 -12.132 1.00 74.38 71 THR A N 1
ATOM 572 C CA . THR A 1 71 ? 2.310 5.048 -12.295 1.00 74.38 71 THR A CA 1
ATOM 573 C C . THR A 1 71 ? 2.271 5.749 -10.944 1.00 74.38 71 THR A C 1
ATOM 575 O O . THR A 1 71 ? 1.467 5.441 -10.057 1.00 74.38 71 THR A O 1
ATOM 578 N N . PHE A 1 72 ? 3.119 6.760 -10.801 1.00 77.38 72 PHE A N 1
ATOM 579 C CA . PHE A 1 72 ? 3.057 7.676 -9.670 1.00 77.38 72 PHE A CA 1
ATOM 580 C C . PHE A 1 72 ? 1.649 8.278 -9.484 1.00 77.38 72 PHE A C 1
ATOM 582 O O . PHE A 1 72 ? 1.201 8.454 -8.352 1.00 77.38 72 PHE A O 1
ATOM 589 N N . GLU A 1 73 ? 0.925 8.537 -10.581 1.00 82.12 73 GLU A N 1
ATOM 590 C CA . GLU A 1 73 ? -0.456 9.031 -10.559 1.00 82.12 73 GLU A CA 1
ATOM 591 C C . GLU A 1 73 ? -1.418 8.026 -9.916 1.00 82.12 73 GLU A C 1
ATOM 593 O O . GLU A 1 73 ? -2.168 8.404 -9.013 1.00 82.12 73 GLU A O 1
ATOM 598 N N . SER A 1 74 ? -1.354 6.748 -10.300 1.00 79.69 74 SER A N 1
ATOM 599 C CA . SER A 1 74 ? -2.188 5.688 -9.719 1.00 79.69 74 SER A CA 1
ATOM 600 C C . SER A 1 74 ? -1.960 5.557 -8.213 1.00 79.69 74 SER A C 1
ATOM 602 O O . SER A 1 74 ? -2.917 5.465 -7.442 1.00 79.69 74 SER A O 1
ATOM 604 N N . ILE A 1 75 ? -0.703 5.641 -7.761 1.00 82.88 75 ILE A N 1
ATOM 605 C CA . ILE A 1 75 ? -0.369 5.622 -6.328 1.00 82.88 75 ILE A CA 1
ATOM 606 C C . ILE A 1 75 ? -0.968 6.834 -5.613 1.00 82.88 75 ILE A C 1
ATOM 608 O O . ILE A 1 75 ? -1.589 6.688 -4.559 1.00 82.88 75 ILE A O 1
ATOM 612 N N . PHE A 1 76 ? -0.809 8.030 -6.181 1.00 86.19 76 PHE A N 1
ATOM 613 C CA . PHE A 1 76 ? -1.382 9.250 -5.614 1.00 86.19 76 PHE A CA 1
ATOM 614 C C . PHE A 1 76 ? -2.904 9.165 -5.501 1.00 86.19 76 PHE A C 1
ATOM 616 O O . PHE A 1 76 ? -3.469 9.494 -4.454 1.00 86.19 76 PHE A O 1
ATOM 623 N N . MET A 1 77 ? -3.567 8.686 -6.551 1.00 87.38 77 MET A N 1
ATOM 624 C CA . MET A 1 77 ? -5.012 8.495 -6.569 1.00 87.38 77 MET A CA 1
ATOM 625 C C . MET A 1 77 ? -5.458 7.464 -5.537 1.00 87.38 77 MET A C 1
ATOM 627 O O . MET A 1 77 ? -6.409 7.728 -4.798 1.00 87.38 77 MET A O 1
ATOM 631 N N . PHE A 1 78 ? -4.758 6.338 -5.417 1.00 88.00 78 PHE A N 1
ATOM 632 C CA . PHE A 1 78 ? -5.017 5.322 -4.399 1.00 88.00 78 PHE A CA 1
ATOM 633 C C . PHE A 1 78 ? -4.911 5.890 -2.979 1.00 88.00 78 PHE A C 1
ATOM 635 O O . PHE A 1 78 ? -5.832 5.722 -2.176 1.00 88.00 78 PHE A O 1
ATOM 642 N N . ILE A 1 79 ? -3.847 6.637 -2.673 1.00 90.44 79 ILE A N 1
ATOM 643 C CA . ILE A 1 79 ? -3.681 7.253 -1.352 1.00 90.44 79 ILE A CA 1
ATOM 644 C C . ILE A 1 79 ? -4.845 8.204 -1.056 1.00 90.44 79 ILE A C 1
ATOM 646 O O . ILE A 1 79 ? -5.475 8.104 -0.006 1.00 90.44 79 ILE A O 1
ATOM 650 N N . LEU A 1 80 ? -5.170 9.108 -1.984 1.00 89.88 80 LEU A N 1
ATOM 651 C CA . LEU A 1 80 ? -6.179 10.147 -1.758 1.00 89.88 80 LEU A CA 1
ATOM 652 C C . LEU A 1 80 ? -7.615 9.607 -1.705 1.00 89.88 80 LEU A C 1
ATOM 654 O O . LEU A 1 80 ? -8.440 10.128 -0.946 1.00 89.88 80 LEU A O 1
ATOM 658 N N . SER A 1 81 ? -7.933 8.608 -2.528 1.00 88.50 81 SER A N 1
ATOM 659 C CA . SER A 1 81 ? -9.299 8.098 -2.692 1.00 88.50 81 SER A CA 1
ATOM 660 C C . SER A 1 81 ? -9.616 6.895 -1.805 1.00 88.50 81 SER A C 1
ATOM 662 O O . SER A 1 81 ? -10.762 6.774 -1.364 1.00 88.50 81 SER A O 1
ATOM 664 N N . VAL A 1 82 ? -8.620 6.057 -1.499 1.00 89.00 82 VAL A N 1
ATOM 665 C CA . VAL A 1 82 ? -8.797 4.811 -0.747 1.00 89.00 82 VAL A CA 1
ATOM 666 C C . VAL A 1 82 ? -8.216 4.929 0.656 1.00 89.00 82 VAL A C 1
ATOM 668 O O . VAL A 1 82 ? -8.974 4.884 1.627 1.00 89.00 82 VAL A O 1
ATOM 671 N N . LEU A 1 83 ? -6.899 5.119 0.786 1.00 92.31 83 LEU A N 1
ATOM 672 C CA . LEU A 1 83 ? -6.232 5.060 2.094 1.00 92.31 83 LEU A CA 1
ATOM 673 C C . LEU A 1 83 ? -6.636 6.212 3.007 1.00 92.31 83 LEU A C 1
ATOM 675 O O . LEU A 1 83 ? -6.995 5.987 4.159 1.00 92.31 83 LEU A O 1
ATOM 679 N N . ASN A 1 84 ? -6.680 7.431 2.468 1.00 90.38 84 ASN A N 1
ATOM 680 C CA . ASN A 1 84 ? -7.014 8.627 3.236 1.00 90.38 84 ASN A CA 1
ATOM 681 C C . ASN A 1 84 ? -8.443 8.596 3.817 1.00 90.38 84 ASN A C 1
ATOM 683 O O . ASN A 1 84 ? -8.771 9.294 4.772 1.00 90.38 84 ASN A O 1
ATOM 687 N N . ARG A 1 85 ? -9.317 7.766 3.238 1.00 89.25 85 ARG A N 1
ATOM 688 C CA . ARG A 1 85 ? -10.704 7.565 3.683 1.00 89.25 85 ARG A CA 1
ATOM 689 C C . ARG A 1 85 ? -10.902 6.266 4.462 1.00 89.25 85 ARG A C 1
ATOM 691 O O . ARG A 1 85 ? -12.041 5.932 4.790 1.00 89.25 85 ARG A O 1
ATOM 698 N N . SER A 1 86 ? -9.840 5.499 4.690 1.00 89.50 86 SER A N 1
ATOM 699 C CA . SER A 1 86 ? -9.925 4.228 5.393 1.00 89.50 86 SER A CA 1
ATOM 700 C C . SER A 1 86 ? -9.851 4.433 6.904 1.00 89.50 86 SER A C 1
ATOM 702 O O . SER A 1 86 ? -8.867 4.934 7.452 1.00 89.50 86 SER A O 1
ATOM 704 N N . ASP A 1 87 ? -10.882 3.957 7.597 1.00 88.12 87 ASP A N 1
ATOM 705 C CA . ASP A 1 87 ? -10.880 3.887 9.057 1.00 88.12 87 ASP A CA 1
ATOM 706 C C . ASP A 1 87 ? -9.956 2.774 9.574 1.00 88.12 87 ASP A C 1
ATOM 708 O O . ASP A 1 87 ? -9.477 2.861 10.702 1.00 88.12 87 ASP A O 1
ATOM 712 N N . ASN A 1 88 ? -9.670 1.766 8.742 1.00 89.06 88 ASN A N 1
ATOM 713 C CA . ASN A 1 88 ? -8.964 0.543 9.131 1.00 89.06 88 ASN A CA 1
ATOM 714 C C . ASN A 1 88 ? -7.468 0.553 8.807 1.00 89.06 88 ASN A C 1
ATOM 716 O O . ASN A 1 88 ? -6.732 -0.210 9.428 1.00 89.06 88 ASN A O 1
ATOM 720 N N . PHE A 1 89 ? -7.048 1.335 7.810 1.00 93.06 89 PHE A N 1
ATOM 721 C CA . PHE A 1 89 ? -5.664 1.400 7.352 1.00 93.06 89 PHE A CA 1
ATOM 722 C C . PHE A 1 89 ? -4.735 1.862 8.475 1.00 93.06 89 PHE A C 1
ATOM 724 O O . PHE A 1 89 ? -5.050 2.826 9.162 1.00 93.06 89 PHE A O 1
ATOM 731 N N . GLU A 1 90 ? -3.585 1.208 8.617 1.00 95.38 90 GLU A N 1
ATOM 732 C CA . GLU A 1 90 ? -2.533 1.575 9.572 1.00 95.38 90 GLU A CA 1
ATOM 733 C C . GLU A 1 90 ? -1.188 1.737 8.856 1.00 95.38 90 GLU A C 1
ATOM 735 O O . GLU A 1 90 ? -0.510 2.756 9.010 1.00 95.38 90 GLU A O 1
ATOM 740 N N . LYS A 1 91 ? -0.796 0.749 8.037 1.00 96.81 91 LYS A N 1
ATOM 741 C CA . LYS A 1 91 ? 0.492 0.766 7.333 1.00 96.81 91 LYS A CA 1
ATOM 742 C C . LYS A 1 91 ? 0.476 -0.015 6.022 1.00 96.81 91 LYS A C 1
ATOM 744 O O . LYS A 1 91 ? -0.101 -1.092 5.919 1.00 96.81 91 LYS A O 1
ATOM 749 N N . GLY A 1 92 ? 1.170 0.510 5.022 1.00 94.88 92 GLY A N 1
ATOM 750 C CA . GLY A 1 92 ? 1.266 -0.055 3.684 1.00 94.88 92 GLY A CA 1
ATOM 751 C C . GLY A 1 92 ? 2.668 0.068 3.107 1.00 94.88 92 GLY A C 1
ATOM 752 O O . GLY A 1 92 ? 3.380 1.033 3.388 1.00 94.88 92 GLY A O 1
ATOM 753 N N . GLN A 1 93 ? 3.066 -0.898 2.287 1.00 93.75 93 GLN A N 1
ATOM 754 C CA . GLN A 1 93 ? 4.314 -0.837 1.536 1.00 93.75 93 GLN A CA 1
ATOM 755 C C . GLN A 1 93 ? 4.113 -1.361 0.115 1.00 93.75 93 GLN A C 1
ATOM 757 O O . GLN A 1 93 ? 3.452 -2.378 -0.092 1.00 93.75 93 GLN A O 1
ATOM 762 N N . ILE A 1 94 ? 4.721 -0.674 -0.851 1.00 89.50 94 ILE A N 1
ATOM 763 C CA . ILE A 1 94 ? 4.868 -1.134 -2.233 1.00 89.50 94 ILE A CA 1
ATOM 764 C C . ILE A 1 94 ? 6.362 -1.174 -2.543 1.00 89.50 94 ILE A C 1
ATOM 766 O O . ILE A 1 94 ? 7.074 -0.204 -2.294 1.00 89.50 94 ILE A O 1
ATOM 770 N N . THR A 1 95 ? 6.860 -2.301 -3.033 1.00 87.81 95 THR A N 1
ATOM 771 C CA . THR A 1 95 ? 8.246 -2.502 -3.462 1.00 87.81 95 THR A CA 1
ATOM 772 C C . THR A 1 95 ? 8.235 -3.024 -4.888 1.00 87.81 95 THR A C 1
ATOM 774 O O . THR A 1 95 ? 7.504 -3.957 -5.205 1.00 87.81 95 THR A O 1
ATOM 777 N N . SER A 1 96 ? 8.996 -2.375 -5.761 1.00 83.81 96 SER A N 1
ATOM 778 C CA . SER A 1 96 ? 9.128 -2.760 -7.165 1.00 83.81 96 SER A CA 1
ATOM 779 C C . SER A 1 96 ? 10.468 -2.260 -7.684 1.00 83.81 96 SER A C 1
ATOM 781 O O . SER A 1 96 ? 10.904 -1.158 -7.340 1.00 83.81 96 SER A O 1
ATOM 783 N N . GLY A 1 97 ? 11.149 -3.074 -8.489 1.00 76.12 97 GLY A N 1
ATOM 784 C CA . GLY A 1 97 ? 12.461 -2.715 -9.026 1.00 76.12 97 GLY A CA 1
ATOM 785 C C . GLY A 1 97 ? 12.429 -1.645 -10.130 1.00 76.12 97 GLY A C 1
ATOM 786 O O . GLY A 1 97 ? 13.497 -1.140 -10.469 1.00 76.12 97 GLY A O 1
ATOM 787 N N . ASN A 1 98 ? 11.243 -1.278 -10.641 1.00 71.38 98 ASN A N 1
ATOM 788 C CA . ASN A 1 98 ? 11.032 -0.282 -11.704 1.00 71.38 98 ASN A CA 1
ATOM 789 C C . ASN A 1 98 ? 9.965 0.770 -11.322 1.00 71.38 98 ASN A C 1
ATOM 791 O O . ASN A 1 98 ? 9.133 1.160 -12.138 1.00 71.38 98 ASN A O 1
ATOM 795 N N . LEU A 1 99 ? 9.969 1.249 -10.075 1.00 73.94 99 LEU A N 1
ATOM 796 C CA . LEU A 1 99 ? 9.130 2.389 -9.689 1.00 73.94 99 LEU A CA 1
ATOM 797 C C . LEU A 1 99 ? 9.636 3.675 -10.358 1.00 73.94 99 LEU A C 1
ATOM 799 O O . LEU A 1 99 ? 10.659 4.230 -9.958 1.00 73.94 99 LEU A O 1
ATOM 803 N N . ASP A 1 100 ? 8.900 4.177 -11.352 1.00 73.12 100 ASP A N 1
ATOM 804 C CA . ASP A 1 100 ? 9.175 5.478 -11.975 1.00 73.12 100 ASP A CA 1
ATOM 805 C C . ASP A 1 100 ? 8.712 6.621 -11.058 1.00 73.12 100 ASP A C 1
ATOM 807 O O . ASP A 1 100 ? 7.662 7.244 -11.240 1.00 73.12 100 ASP A O 1
ATOM 811 N N . ILE A 1 101 ? 9.477 6.852 -9.989 1.00 76.75 101 ILE A N 1
ATOM 812 C CA . ILE A 1 101 ? 9.270 7.982 -9.083 1.00 76.75 101 ILE A CA 1
ATOM 813 C C . ILE A 1 101 ? 9.903 9.215 -9.733 1.00 76.75 101 ILE A C 1
ATOM 815 O O . ILE A 1 101 ? 11.125 9.243 -9.924 1.00 76.75 101 ILE A O 1
ATOM 819 N N . PRO A 1 102 ? 9.125 10.277 -10.019 1.00 80.25 102 PRO A N 1
ATOM 820 C CA . PRO A 1 102 ? 9.684 11.470 -10.626 1.00 80.25 102 PRO A CA 1
ATOM 821 C C . PRO A 1 102 ? 10.791 12.050 -9.742 1.00 80.25 102 PRO A C 1
ATOM 823 O O . PRO A 1 102 ? 10.642 12.133 -8.524 1.00 80.25 102 PRO A O 1
ATOM 826 N N . ALA A 1 103 ? 11.872 12.529 -10.363 1.00 80.62 103 ALA A N 1
ATOM 827 C CA . ALA A 1 103 ? 13.045 13.087 -9.683 1.00 80.62 103 ALA A CA 1
ATOM 828 C C . ALA A 1 103 ? 12.765 14.005 -8.467 1.00 80.62 103 ALA A C 1
ATOM 830 O O . ALA A 1 103 ? 13.466 13.847 -7.467 1.00 80.62 103 ALA A O 1
ATOM 831 N N . PRO A 1 104 ? 11.777 14.933 -8.476 1.00 81.56 104 PRO A N 1
ATOM 832 C CA . PRO A 1 104 ? 11.500 15.766 -7.299 1.00 81.56 104 PRO A CA 1
ATOM 833 C C . PRO A 1 104 ? 10.972 14.995 -6.077 1.00 81.56 104 PRO A C 1
ATOM 835 O O . PRO A 1 104 ? 10.985 15.542 -4.977 1.00 81.56 104 PRO A O 1
ATOM 838 N N . PHE A 1 105 ? 10.506 13.759 -6.256 1.00 82.06 105 PHE A N 1
ATOM 839 C CA . PHE A 1 105 ? 9.919 12.930 -5.205 1.00 82.06 105 PHE A CA 1
ATOM 840 C C . PHE A 1 105 ? 10.831 11.794 -4.735 1.00 82.06 105 PHE A C 1
ATOM 842 O O . PHE A 1 105 ? 10.500 11.119 -3.766 1.00 82.06 105 PHE A O 1
ATOM 849 N N . ILE A 1 106 ? 11.992 11.582 -5.357 1.00 80.44 106 ILE A N 1
ATOM 850 C CA . ILE A 1 106 ? 12.944 10.565 -4.895 1.00 80.44 106 ILE A CA 1
ATOM 851 C C . ILE A 1 106 ? 13.468 10.959 -3.506 1.00 80.44 106 ILE A C 1
ATOM 853 O O . ILE A 1 106 ? 14.010 12.050 -3.328 1.00 80.44 106 ILE A O 1
ATOM 857 N N . ASN A 1 107 ? 13.335 10.058 -2.527 1.00 84.12 107 ASN A N 1
ATOM 858 C CA . ASN A 1 107 ? 13.641 10.286 -1.106 1.00 84.12 107 ASN A CA 1
ATOM 859 C C . ASN A 1 107 ? 12.790 11.387 -0.453 1.00 84.12 107 ASN A C 1
ATOM 861 O O . ASN A 1 107 ? 13.176 11.941 0.579 1.00 84.12 107 ASN A O 1
ATOM 865 N N . ALA A 1 108 ? 11.642 11.726 -1.046 1.00 88.88 108 ALA A N 1
ATOM 866 C CA . ALA A 1 108 ? 10.718 12.686 -0.469 1.00 88.88 108 ALA A CA 1
ATOM 867 C C . ALA A 1 108 ? 9.803 12.029 0.567 1.00 88.88 108 ALA A C 1
ATOM 869 O O . ALA A 1 108 ? 9.426 10.860 0.468 1.00 88.88 108 ALA A O 1
ATOM 870 N N . HIS A 1 109 ? 9.393 12.842 1.533 1.00 93.38 109 HIS A N 1
ATOM 871 C CA . HIS A 1 109 ? 8.358 12.521 2.500 1.00 93.38 109 HIS A CA 1
ATOM 872 C C . HIS A 1 109 ? 7.214 13.522 2.338 1.00 93.38 109 HIS A C 1
ATOM 874 O O . HIS A 1 109 ? 7.433 14.734 2.399 1.00 93.38 109 HIS A O 1
ATOM 880 N N . LEU A 1 110 ? 5.996 13.024 2.152 1.00 92.81 110 LEU A N 1
ATOM 881 C CA . LEU A 1 110 ? 4.790 13.813 1.930 1.00 92.81 110 LEU A CA 1
ATOM 882 C C . LEU A 1 110 ? 3.700 13.409 2.918 1.00 92.81 110 LEU A C 1
ATOM 884 O O . LEU A 1 110 ? 3.601 12.253 3.309 1.00 92.81 110 LEU A O 1
ATOM 888 N N . ILE A 1 111 ? 2.848 14.364 3.279 1.00 93.31 111 ILE A N 1
ATOM 889 C CA . ILE A 1 111 ? 1.622 14.102 4.035 1.00 93.31 111 ILE A CA 1
ATOM 890 C C . ILE A 1 111 ? 0.450 14.390 3.104 1.00 93.31 111 ILE A C 1
ATOM 892 O O . ILE A 1 111 ? 0.300 15.512 2.614 1.00 93.31 111 ILE A O 1
ATOM 896 N N . LEU A 1 112 ? -0.364 13.371 2.846 1.00 91.06 112 LEU A N 1
ATOM 897 C CA . LEU A 1 112 ? -1.510 13.408 1.946 1.00 91.06 112 LEU A CA 1
ATOM 898 C C . LEU A 1 112 ? -2.780 13.111 2.751 1.00 91.06 112 LEU A C 1
ATOM 900 O O . LEU A 1 112 ? -3.223 11.970 2.860 1.00 91.06 112 LEU A O 1
ATOM 904 N N . GLY A 1 113 ? -3.356 14.160 3.344 1.00 91.62 113 GLY A N 1
ATOM 905 C CA . GLY A 1 113 ? -4.483 14.022 4.267 1.00 91.62 113 GLY A CA 1
ATOM 906 C C . GLY A 1 113 ? -4.043 13.398 5.593 1.00 91.62 113 GLY A C 1
ATOM 907 O O . GLY A 1 113 ? -3.193 13.973 6.266 1.00 91.62 113 GLY A O 1
ATOM 908 N N . ASN A 1 114 ? -4.613 12.250 5.964 1.00 93.19 114 ASN A N 1
ATOM 909 C CA . ASN A 1 114 ? -4.242 11.482 7.160 1.00 93.19 114 ASN A CA 1
ATOM 910 C C . ASN A 1 114 ? -3.226 10.357 6.874 1.00 93.19 114 ASN A C 1
ATOM 912 O O . ASN A 1 114 ? -3.071 9.462 7.701 1.00 93.19 114 ASN A O 1
ATOM 916 N N . VAL A 1 115 ? -2.561 10.374 5.715 1.00 96.06 115 VAL A N 1
ATOM 917 C CA . VAL A 1 115 ? -1.548 9.378 5.338 1.00 96.06 115 VAL A CA 1
ATOM 918 C C . VAL A 1 115 ? -0.204 10.071 5.138 1.00 96.06 115 VAL A C 1
ATOM 920 O O . VAL A 1 115 ? -0.070 10.979 4.316 1.00 96.06 115 VAL A O 1
ATOM 923 N N . SER A 1 116 ? 0.804 9.621 5.876 1.00 96.19 116 SER A N 1
ATOM 924 C CA . SER A 1 116 ? 2.210 9.919 5.635 1.00 96.19 116 SER A CA 1
ATOM 925 C C . SER A 1 116 ? 2.774 8.968 4.582 1.00 96.19 116 SER A C 1
ATOM 927 O O . SER A 1 116 ? 2.508 7.768 4.626 1.00 96.19 116 SER A O 1
ATOM 929 N N . VAL A 1 117 ? 3.549 9.489 3.631 1.00 94.62 117 VAL A N 1
ATOM 930 C CA . VAL A 1 117 ? 4.087 8.726 2.502 1.00 94.62 117 VAL A CA 1
ATOM 931 C C . VAL A 1 117 ? 5.556 9.054 2.294 1.00 94.62 117 VAL A C 1
ATOM 933 O O . VAL A 1 117 ? 5.929 10.211 2.115 1.00 94.62 117 VAL A O 1
ATOM 936 N N . THR A 1 118 ? 6.394 8.022 2.277 1.00 94.38 118 THR A N 1
ATOM 937 C CA . THR A 1 118 ? 7.828 8.122 1.988 1.00 94.38 118 THR A CA 1
ATOM 938 C C . THR A 1 118 ? 8.133 7.405 0.685 1.00 94.38 118 THR A C 1
ATOM 940 O O . THR A 1 118 ? 7.790 6.234 0.528 1.00 94.38 118 THR A O 1
ATOM 943 N N . PHE A 1 119 ? 8.791 8.108 -0.230 1.00 89.62 119 PHE A N 1
ATOM 944 C CA . PHE A 1 119 ? 9.202 7.611 -1.537 1.00 89.62 119 PHE A CA 1
ATOM 945 C C . PHE A 1 119 ? 10.702 7.353 -1.520 1.00 89.62 119 PHE A C 1
ATOM 947 O O . PHE A 1 119 ? 11.491 8.271 -1.344 1.00 89.62 119 PHE A O 1
ATOM 954 N N . GLU A 1 120 ? 11.111 6.119 -1.743 1.00 88.56 120 GLU A N 1
ATOM 955 C CA . GLU A 1 120 ? 12.495 5.703 -1.929 1.00 88.56 120 GLU A CA 1
ATOM 956 C C . GLU A 1 120 ? 12.621 5.038 -3.299 1.00 88.56 120 GLU A C 1
ATOM 958 O O . GLU A 1 120 ? 11.627 4.612 -3.877 1.00 88.56 120 GLU A O 1
ATOM 963 N N . GLN A 1 121 ? 13.845 4.902 -3.806 1.00 81.81 121 GLN A N 1
ATOM 964 C CA . GLN A 1 121 ? 14.109 4.512 -5.197 1.00 81.81 121 GLN A CA 1
ATOM 965 C C . GLN A 1 121 ? 13.289 3.312 -5.712 1.00 81.81 121 GLN A C 1
ATOM 967 O O . GLN A 1 121 ? 12.803 3.367 -6.832 1.00 81.81 121 GLN A O 1
ATOM 972 N N . ASN A 1 122 ? 13.086 2.280 -4.887 1.00 85.31 122 ASN A N 1
ATOM 973 C CA . ASN A 1 122 ? 12.330 1.072 -5.247 1.00 85.31 122 ASN A CA 1
ATOM 974 C C . ASN A 1 122 ? 11.211 0.758 -4.245 1.00 85.31 122 ASN A C 1
ATOM 976 O O . ASN A 1 122 ? 10.723 -0.373 -4.184 1.00 85.31 122 ASN A O 1
ATOM 980 N N . ARG A 1 123 ? 10.859 1.712 -3.378 1.00 89.00 123 ARG A N 1
ATOM 981 C CA . ARG A 1 123 ? 9.947 1.455 -2.266 1.00 89.00 123 ARG A CA 1
ATOM 982 C C . ARG A 1 123 ? 9.125 2.680 -1.930 1.00 89.00 123 ARG A C 1
ATOM 984 O O . ARG A 1 123 ? 9.649 3.777 -1.797 1.00 89.00 123 ARG A O 1
ATOM 991 N N . ILE A 1 124 ? 7.838 2.467 -1.713 1.00 91.12 124 ILE A N 1
ATOM 992 C CA . ILE A 1 124 ? 6.931 3.480 -1.191 1.00 91.12 124 ILE A CA 1
ATOM 993 C C . ILE A 1 124 ? 6.336 2.941 0.098 1.00 91.12 124 ILE A C 1
ATOM 995 O O . ILE A 1 124 ? 5.756 1.855 0.117 1.00 91.12 124 ILE A O 1
ATOM 999 N N . THR A 1 125 ? 6.497 3.702 1.173 1.00 94.69 125 THR A N 1
ATOM 1000 C CA . THR A 1 125 ? 5.964 3.379 2.498 1.00 94.69 125 THR A CA 1
ATOM 1001 C C . THR A 1 125 ? 4.852 4.358 2.829 1.00 94.69 125 THR A C 1
ATOM 1003 O O . THR A 1 125 ? 5.020 5.559 2.635 1.00 94.69 125 THR A O 1
ATOM 1006 N N . MET A 1 126 ? 3.728 3.849 3.323 1.00 95.88 126 MET A N 1
ATOM 1007 C CA . MET A 1 126 ? 2.537 4.617 3.673 1.00 95.88 126 MET A CA 1
ATOM 1008 C C . MET A 1 126 ? 2.147 4.294 5.115 1.00 95.88 126 MET A C 1
ATOM 1010 O O . MET A 1 126 ? 2.078 3.123 5.483 1.00 95.88 126 MET A O 1
ATOM 1014 N N . GLU A 1 127 ? 1.881 5.305 5.931 1.00 97.19 127 GLU A N 1
ATOM 1015 C CA . GLU A 1 127 ? 1.526 5.149 7.346 1.00 97.19 127 GLU A CA 1
ATOM 1016 C C . GLU A 1 127 ? 0.394 6.110 7.703 1.00 97.19 127 GLU A C 1
ATOM 1018 O O . GLU A 1 127 ? 0.381 7.254 7.245 1.00 97.19 127 GLU A O 1
ATOM 1023 N N . LYS A 1 128 ? -0.574 5.660 8.503 1.00 95.88 128 LYS A N 1
ATOM 1024 C CA . LYS A 1 128 ? -1.626 6.543 9.009 1.00 95.88 128 LYS A CA 1
ATOM 1025 C C . LYS A 1 128 ? -1.030 7.548 9.993 1.00 95.88 128 LYS A C 1
ATOM 1027 O O . LYS A 1 128 ? -0.231 7.196 10.854 1.00 95.88 128 LYS A O 1
ATOM 1032 N N . CYS A 1 129 ? -1.403 8.811 9.842 1.00 92.50 129 CYS A N 1
ATOM 1033 C CA . CYS A 1 129 ? -1.063 9.861 10.788 1.00 92.50 129 CYS A CA 1
ATOM 1034 C C . CYS A 1 129 ? -1.888 9.691 12.072 1.00 92.50 129 CYS A C 1
ATOM 1036 O O . CYS A 1 129 ? -3.098 9.467 11.991 1.00 92.50 129 CYS A O 1
ATOM 1038 N N . GLU A 1 130 ? -1.228 9.820 13.225 1.00 79.12 130 GLU A N 1
ATOM 1039 C CA . GLU A 1 130 ? -1.864 9.868 14.554 1.00 79.12 130 GLU A CA 1
ATOM 1040 C C . GLU A 1 130 ? -2.683 11.149 14.782 1.00 79.12 130 GLU A C 1
ATOM 1042 O O . GLU A 1 130 ? -2.272 12.229 14.289 1.00 79.12 130 GLU A O 1
#

Radius of gyration: 14.55 Å; chains: 1; bounding box: 31×43×31 Å

Secondary structure (DSSP, 8-state):
---GGG--EEEEE-TT-----THHHHS-GGGGT--EEEEESS----HHHHHHGGG-SEEEEEE-TT-----HHHHHHHHHHTGGG-SS--EEEEEETT----GGGTT-EEEETTEEEEEETTEEEEEE--

Sequence (130 aa):
MIDVNTITSLRINCDGAHLHDEEQFLDLPQWESVRDFRLIGGVELPDHILNALRNVSFFNIDQDNDNMEITFESIFMFILSVLNRSDNFEKGQITSGNLDIPAPFINAHLILGNVSVTFEQNRITMEKCE

Foldseek 3Di:
DDDLLPDQEDADEQAPHAPPPVVVPQPDPSLLRHAEYEYHEQYACDLSNLQSCLNYAEYEYYYEPDRDPPAPVSVLCSCQPRVLPRPRHFKYKYFYQDHPDPPVQAQDWDDRRQWIWGHHNGMIIIGGHD

pLDDT: mean 78.44, std 13.44, range [49.88, 97.19]